Protein AF-A0AAX2FBS2-F1 (afdb_monomer)

Sequence (65 aa):
MRYKDYVVFYGEIGIAGSVKAKEFETEEQSEEVAIKLDWNEDEEEGLKKMFPKLWDMYGEEPIEW

Foldseek 3Di:
DPDQPQKDWDDDPPDPPGIDIDGDNDPVVSVVVDPPCPPDVVPLVVCCVVCVPCCVPDVVPHDDD

Solvent-accessible surface area (backbone atoms only — not comparable to full-atom values): 4412 Å² total; per-residue (Å²): 134,85,83,70,87,45,70,50,78,51,59,61,90,91,52,92,86,54,74,46,78,48,81,32,91,46,68,70,65,39,56,76,69,46,81,80,77,78,84,50,86,89,41,56,70,60,47,38,70,75,37,50,75,56,31,76,70,37,61,87,58,64,85,88,128

Secondary structure (DSSP, 8-state):
-----EEEEEE-TT-TT-EEEEEESSHHHHHHHS------TT-HHHHHHH-HHHHHHHTSSPPP-

Structure (mmCIF, N/CA/C/O backbone):
data_AF-A0AAX2FBS2-F1
#
_entry.id   AF-A0AAX2FBS2-F1
#
loop_
_atom_site.group_PDB
_atom_site.id
_atom_site.type_symbol
_atom_site.label_atom_id
_atom_site.label_alt_id
_atom_site.label_comp_id
_atom_site.label_asym_id
_atom_site.label_entity_id
_atom_site.label_seq_id
_atom_site.pdbx_PDB_ins_code
_atom_site.Cartn_x
_atom_site.Cartn_y
_atom_site.Cartn_z
_atom_site.occupancy
_atom_site.B_iso_or_equiv
_atom_site.auth_seq_id
_atom_site.auth_comp_id
_atom_site.auth_asym_id
_atom_site.auth_atom_id
_atom_site.pdbx_PDB_model_num
ATOM 1 N N . MET A 1 1 ? -29.876 -1.415 20.948 1.00 43.44 1 MET A N 1
ATOM 2 C CA . MET A 1 1 ? -28.931 -2.154 20.084 1.00 43.44 1 MET A CA 1
ATOM 3 C C . MET A 1 1 ? -27.770 -1.232 19.752 1.00 43.44 1 MET A C 1
ATOM 5 O O . MET A 1 1 ? -28.035 -0.170 19.209 1.00 43.44 1 MET A O 1
ATOM 9 N N . ARG A 1 2 ? -26.524 -1.579 20.103 1.00 55.28 2 ARG A N 1
ATOM 10 C CA . ARG A 1 2 ? -25.350 -0.906 19.525 1.00 55.28 2 ARG A CA 1
ATOM 11 C C . ARG A 1 2 ? -24.963 -1.705 18.287 1.00 55.28 2 ARG A C 1
ATOM 13 O O . ARG A 1 2 ? -24.447 -2.807 18.437 1.00 55.28 2 ARG A O 1
ATOM 20 N N . TYR A 1 3 ? -25.338 -1.201 17.116 1.00 49.78 3 TYR A N 1
ATOM 21 C CA . TYR A 1 3 ? -24.880 -1.738 15.841 1.00 49.78 3 TYR A CA 1
ATOM 22 C C . TYR A 1 3 ? -23.351 -1.596 15.803 1.00 49.78 3 TYR A C 1
ATOM 24 O O . TYR A 1 3 ? -22.811 -0.547 16.154 1.00 49.78 3 TYR A O 1
ATOM 32 N N . LYS A 1 4 ? -22.656 -2.706 15.554 1.00 53.66 4 LYS A N 1
ATOM 33 C CA . LYS A 1 4 ? -21.199 -2.767 15.409 1.00 53.66 4 LYS A CA 1
ATOM 34 C C . LYS A 1 4 ? -20.942 -2.784 13.909 1.00 53.66 4 LYS A C 1
ATOM 36 O O . LYS A 1 4 ? -20.951 -3.852 13.314 1.00 53.66 4 LYS A O 1
ATOM 41 N N . ASP A 1 5 ? -20.798 -1.611 13.305 1.00 60.78 5 ASP A N 1
ATOM 42 C CA . ASP A 1 5 ? -20.783 -1.490 11.839 1.00 60.78 5 ASP A CA 1
ATOM 43 C C . ASP A 1 5 ? -19.368 -1.563 11.227 1.00 60.78 5 ASP A C 1
ATOM 45 O O . ASP A 1 5 ? -19.211 -1.421 10.017 1.00 60.78 5 ASP A O 1
ATOM 49 N N . TYR A 1 6 ? -18.330 -1.830 12.032 1.00 60.31 6 TYR A N 1
ATOM 50 C CA . TYR A 1 6 ? -16.933 -1.814 11.582 1.00 60.31 6 TYR A CA 1
ATOM 51 C C . TYR A 1 6 ? -16.335 -3.224 11.548 1.00 60.31 6 TYR A C 1
ATOM 53 O O . TYR A 1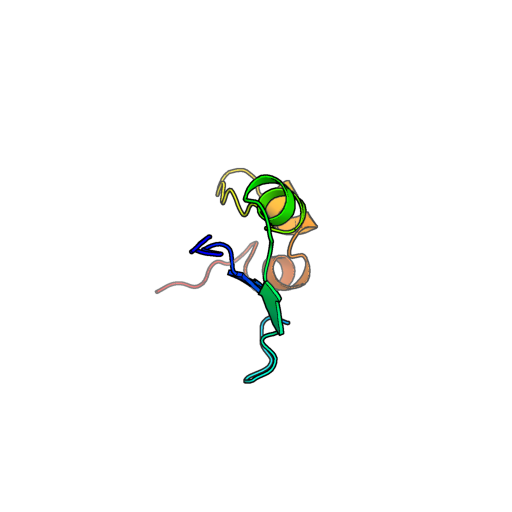 6 ? -15.882 -3.765 12.561 1.00 60.31 6 TYR A O 1
ATOM 61 N N . VAL A 1 7 ? -16.329 -3.820 10.354 1.00 67.69 7 VAL A N 1
ATOM 62 C CA . VAL A 1 7 ? -15.694 -5.114 10.067 1.00 67.69 7 VAL A CA 1
ATOM 63 C C . VAL A 1 7 ? -14.575 -4.890 9.055 1.00 6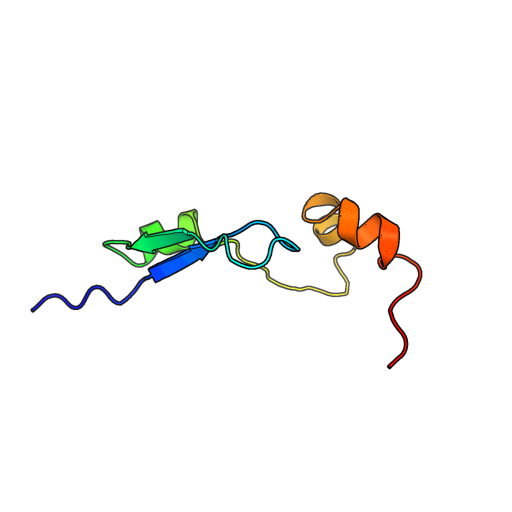7.69 7 VAL A C 1
ATOM 65 O O . VAL A 1 7 ? -14.834 -4.460 7.934 1.00 67.69 7 VAL A O 1
ATOM 68 N N . VAL A 1 8 ? -13.332 -5.192 9.438 1.00 73.06 8 VAL A N 1
ATOM 69 C CA . VAL A 1 8 ? -12.171 -5.111 8.537 1.00 73.06 8 VAL A CA 1
ATOM 70 C C . VAL A 1 8 ? -11.828 -6.506 8.036 1.00 73.06 8 VAL A C 1
ATOM 72 O O . VAL A 1 8 ? -11.641 -7.440 8.823 1.00 73.06 8 VAL A O 1
ATOM 75 N N . PHE A 1 9 ? -11.717 -6.636 6.718 1.00 74.25 9 PHE A N 1
ATOM 76 C CA . PHE A 1 9 ? -11.276 -7.855 6.052 1.00 74.25 9 PHE A CA 1
ATOM 77 C C . PHE A 1 9 ? -9.798 -7.736 5.684 1.00 74.25 9 PHE A C 1
ATOM 79 O O . PHE A 1 9 ? -9.376 -6.733 5.117 1.00 74.25 9 PHE A O 1
ATOM 86 N N . TYR A 1 10 ? -9.010 -8.761 5.992 1.00 75.00 10 TYR A N 1
ATOM 87 C CA . TYR A 1 10 ? -7.586 -8.810 5.669 1.00 75.00 10 TYR A CA 1
ATOM 88 C C . TYR A 1 10 ? -7.184 -10.227 5.255 1.00 75.00 10 TYR A C 1
ATOM 90 O O . TYR A 1 10 ? -7.689 -11.218 5.782 1.00 75.00 10 TYR A O 1
ATOM 98 N N . GLY A 1 11 ? -6.277 -10.341 4.291 1.00 69.19 11 GLY A N 1
ATOM 99 C CA . GLY A 1 11 ? -5.880 -11.622 3.713 1.00 69.19 11 GLY A CA 1
ATOM 100 C C . GLY A 1 11 ? -4.655 -11.481 2.821 1.00 69.19 11 GLY A C 1
ATOM 101 O O . GLY A 1 11 ? -4.276 -10.375 2.441 1.00 69.19 11 GLY A O 1
ATOM 102 N N . GLU A 1 12 ? -4.015 -12.606 2.518 1.00 68.56 12 GLU A N 1
ATOM 103 C CA . GLU A 1 1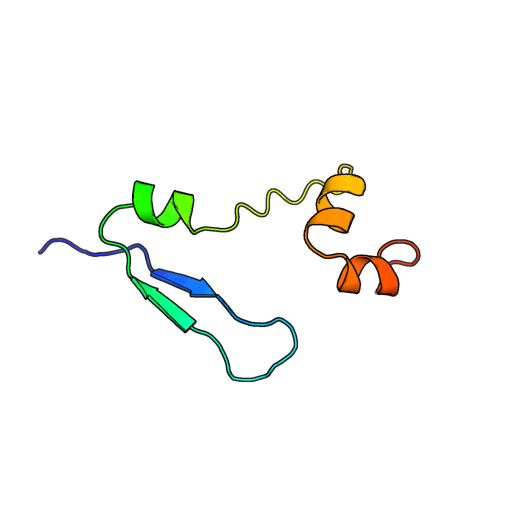2 ? -2.854 -12.634 1.630 1.00 68.56 12 GLU A CA 1
ATOM 104 C C . GLU A 1 12 ? -3.312 -12.547 0.168 1.00 68.56 12 GLU A C 1
ATOM 106 O O . GLU A 1 12 ? -4.117 -13.360 -0.296 1.00 68.56 12 GLU A O 1
ATOM 111 N N . ILE A 1 13 ? -2.809 -11.544 -0.554 1.00 64.12 13 ILE A N 1
ATOM 112 C CA . ILE A 1 13 ? -3.120 -11.332 -1.971 1.00 64.12 13 ILE A CA 1
ATOM 113 C C . ILE A 1 13 ? -2.599 -12.538 -2.769 1.00 64.12 13 ILE A C 1
ATOM 115 O O . ILE A 1 13 ? -1.416 -12.862 -2.702 1.00 64.12 13 ILE A O 1
ATOM 119 N N . GLY A 1 14 ? -3.481 -13.200 -3.527 1.00 60.16 14 GLY A N 1
ATOM 120 C CA . GLY A 1 14 ? -3.133 -14.337 -4.393 1.00 60.16 14 GLY A CA 1
ATOM 121 C C . GLY A 1 14 ? -3.479 -15.727 -3.846 1.00 60.16 14 GLY A C 1
ATOM 122 O O . GLY A 1 14 ? -3.358 -16.703 -4.583 1.00 60.16 14 GLY A O 1
ATOM 123 N N . ILE A 1 15 ? -3.974 -15.842 -2.605 1.00 58.91 15 ILE A N 1
ATOM 124 C CA . ILE A 1 15 ? -4.478 -17.114 -2.060 1.00 58.91 15 ILE A CA 1
ATOM 125 C C . ILE A 1 15 ? -6.009 -17.099 -2.063 1.00 58.91 15 ILE A C 1
ATOM 127 O O . ILE A 1 15 ? -6.646 -16.449 -1.231 1.00 58.91 15 ILE A O 1
ATOM 131 N N . ALA A 1 16 ? -6.618 -17.841 -2.989 1.00 54.84 16 ALA A N 1
ATOM 132 C CA . ALA A 1 16 ? -8.067 -18.004 -3.021 1.00 54.84 16 ALA A CA 1
ATOM 133 C C . ALA A 1 16 ? -8.557 -18.674 -1.721 1.00 54.84 16 ALA A C 1
ATOM 135 O O . ALA A 1 16 ? -8.257 -19.838 -1.462 1.00 54.84 16 ALA A O 1
ATOM 136 N N . GLY A 1 17 ? -9.317 -17.932 -0.907 1.00 58.19 17 GLY A N 1
ATOM 137 C CA . GLY A 1 17 ? -10.068 -18.474 0.233 1.00 58.19 17 GLY A CA 1
ATOM 138 C C . GLY A 1 17 ? -9.554 -18.141 1.638 1.00 58.19 17 GLY A C 1
ATOM 139 O O . GLY A 1 17 ? -10.178 -18.579 2.601 1.00 58.19 17 GLY A O 1
ATOM 140 N N . SER A 1 18 ? -8.479 -17.359 1.798 1.00 55.94 18 SER A N 1
ATOM 141 C CA . SER A 1 18 ? -7.951 -16.994 3.126 1.00 55.94 18 SER A CA 1
ATOM 142 C C . SER A 1 18 ? -8.199 -15.516 3.450 1.00 55.94 18 SER A C 1
ATOM 144 O O . SER A 1 18 ? -7.280 -14.700 3.480 1.00 55.94 18 SER A O 1
ATOM 146 N N . VAL A 1 19 ? -9.470 -15.162 3.665 1.00 61.12 19 VAL A N 1
ATOM 147 C CA . VAL A 1 19 ? -9.874 -13.828 4.138 1.00 61.12 19 VAL A CA 1
ATOM 148 C C . VAL A 1 19 ? -10.250 -13.937 5.610 1.00 61.12 19 VAL A C 1
ATOM 150 O O . VAL A 1 19 ? -11.149 -14.691 5.981 1.00 61.12 19 VAL A O 1
ATOM 153 N N . LYS A 1 20 ? -9.541 -13.203 6.465 1.00 71.94 20 LYS A N 1
ATOM 154 C CA . LYS A 1 20 ? -9.846 -13.071 7.889 1.00 71.94 20 LYS A CA 1
ATOM 155 C C . LYS A 1 20 ? -10.686 -11.818 8.094 1.00 71.94 20 LYS A C 1
ATOM 157 O O . LYS A 1 20 ? -10.431 -10.789 7.475 1.00 71.94 20 LYS A O 1
ATOM 162 N N . ALA A 1 21 ? -11.673 -11.912 8.974 1.00 73.44 21 ALA A N 1
ATOM 163 C CA . ALA A 1 21 ? -12.481 -10.780 9.397 1.00 73.44 21 ALA A CA 1
ATOM 164 C C . ALA A 1 21 ? -12.135 -10.438 10.847 1.00 73.44 21 ALA A C 1
ATOM 166 O O . ALA A 1 21 ? -12.010 -11.330 11.692 1.00 73.44 21 ALA A O 1
ATOM 167 N N . LYS A 1 22 ? -11.966 -9.150 11.131 1.00 76.50 22 LYS A N 1
ATOM 168 C CA . LYS A 1 22 ? -11.836 -8.624 12.487 1.00 76.50 22 LYS A CA 1
ATOM 169 C C . LYS A 1 22 ? -12.968 -7.631 12.711 1.00 76.50 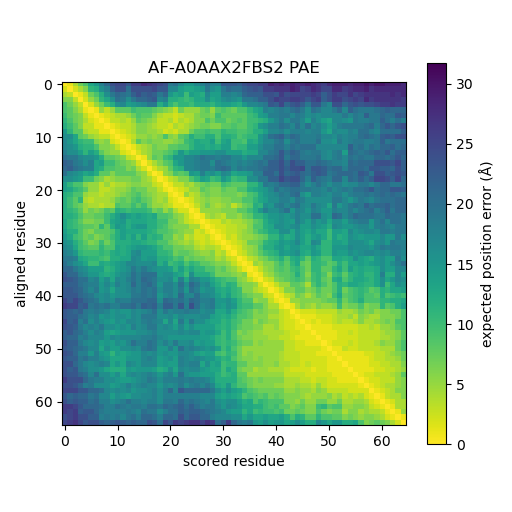22 LYS A C 1
ATOM 171 O O . LYS A 1 22 ? -13.098 -6.658 11.972 1.00 76.50 22 LYS A O 1
ATOM 176 N N . GLU A 1 23 ? -13.788 -7.909 13.715 1.00 77.31 23 GLU A N 1
ATOM 177 C CA . GLU A 1 23 ? -14.854 -7.015 14.160 1.00 77.31 23 GLU A CA 1
ATOM 178 C C . GLU A 1 23 ? -14.284 -6.027 15.176 1.00 77.31 23 GLU A C 1
ATOM 180 O O . GLU A 1 23 ? -13.550 -6.421 16.090 1.00 77.31 23 GLU A O 1
ATOM 185 N N . PHE A 1 24 ? -14.621 -4.751 15.015 1.00 71.62 24 PHE A N 1
ATOM 186 C CA . PHE A 1 24 ? -14.169 -3.685 15.897 1.00 71.62 24 PHE A CA 1
ATOM 187 C C . PHE A 1 24 ? -15.331 -3.065 16.652 1.00 71.62 24 PHE A C 1
ATOM 189 O O . PHE A 1 24 ? -16.468 -2.989 16.180 1.00 71.62 24 PHE A O 1
ATOM 196 N N . GLU A 1 25 ? -15.039 -2.632 17.877 1.00 69.56 25 GLU A N 1
ATOM 197 C CA . GLU A 1 25 ? -16.048 -2.045 18.740 1.00 69.56 25 GLU A CA 1
ATO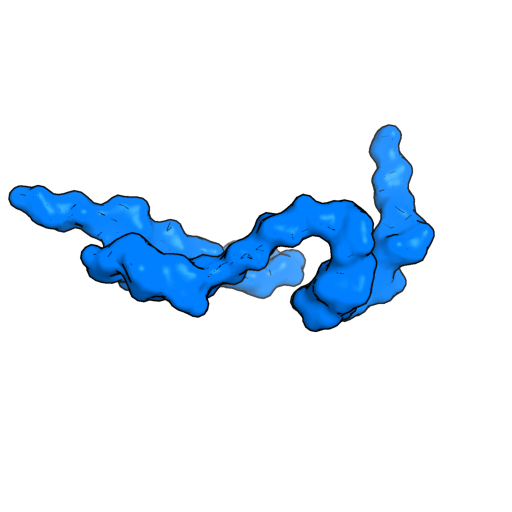M 198 C C . GLU A 1 25 ? -16.287 -0.558 18.487 1.00 69.56 25 GLU A C 1
ATOM 200 O O . GLU A 1 25 ? -17.389 -0.083 18.783 1.00 69.56 25 GLU A O 1
ATOM 205 N N . THR A 1 26 ? -15.278 0.131 17.961 1.00 70.06 26 THR A N 1
ATOM 206 C CA . THR A 1 26 ? -15.254 1.562 17.664 1.00 70.06 26 THR A CA 1
ATOM 207 C C . THR A 1 26 ? -14.545 1.808 16.333 1.00 70.06 26 THR A C 1
ATOM 209 O O . THR A 1 26 ? -13.662 1.046 15.939 1.00 70.06 26 THR A O 1
ATOM 212 N N . GLU A 1 27 ? -14.929 2.891 15.660 1.00 68.00 27 GLU A N 1
ATOM 213 C CA . GLU A 1 27 ? -14.310 3.344 14.409 1.00 68.00 27 GLU A CA 1
ATOM 214 C C . GLU A 1 27 ? -12.803 3.582 14.576 1.00 68.00 27 GLU A C 1
ATOM 216 O O . GLU A 1 27 ? -12.018 3.058 13.797 1.00 68.00 27 GLU A O 1
ATOM 221 N N . GLU A 1 28 ? -12.396 4.249 15.659 1.00 70.50 28 GLU A N 1
ATOM 222 C CA . GLU A 1 28 ? -10.990 4.557 15.973 1.00 70.50 28 GLU A CA 1
ATOM 223 C C . GLU A 1 28 ? -10.099 3.300 16.009 1.00 70.50 28 GLU A C 1
ATOM 225 O O . GLU A 1 28 ? -9.020 3.279 15.425 1.00 70.50 28 GLU A O 1
ATOM 230 N N . GLN A 1 29 ? -10.583 2.200 16.602 1.00 65.75 29 GLN A N 1
ATOM 231 C CA . GLN A 1 29 ? -9.840 0.932 16.615 1.00 65.75 29 GLN A CA 1
ATOM 232 C C . GLN A 1 29 ? -9.770 0.275 15.235 1.00 65.75 29 GLN A C 1
ATOM 234 O O . GLN A 1 29 ? -8.814 -0.442 14.936 1.00 65.75 29 GLN A O 1
ATOM 239 N N . SER A 1 30 ? -10.794 0.481 14.404 1.00 65.56 30 SER A N 1
ATOM 240 C CA . SER A 1 30 ? -10.767 0.011 13.024 1.00 65.56 30 SER A CA 1
ATOM 241 C C . SER A 1 30 ? -9.798 0.831 12.179 1.00 65.56 30 SER A C 1
ATOM 243 O O . SER A 1 30 ? -9.133 0.244 11.340 1.00 65.56 30 SER A O 1
ATOM 245 N N . GLU A 1 31 ? -9.637 2.133 12.437 1.00 66.69 31 GLU A N 1
ATOM 246 C CA . GLU A 1 31 ? -8.695 2.993 11.714 1.00 66.69 31 GLU A CA 1
ATOM 247 C C . GLU A 1 31 ? -7.227 2.650 11.992 1.00 66.69 31 GLU A C 1
ATOM 249 O O . GLU A 1 31 ? -6.405 2.760 11.088 1.00 66.69 31 GLU A O 1
ATOM 254 N N . GLU A 1 32 ? -6.891 2.207 13.208 1.00 67.75 32 GLU A N 1
ATOM 255 C CA . GLU A 1 32 ? -5.528 1.761 13.543 1.00 67.75 32 GLU A CA 1
ATOM 256 C C . GLU A 1 32 ? -5.116 0.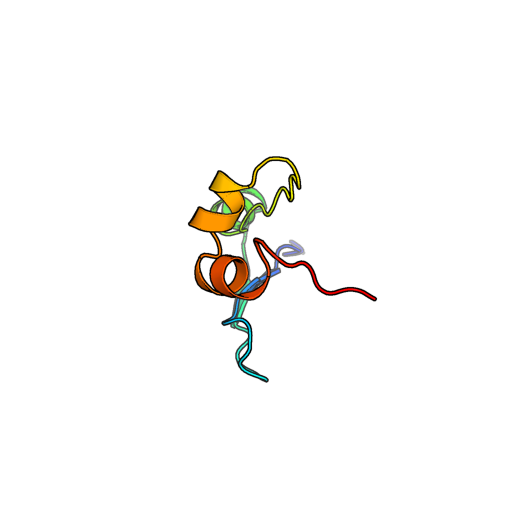483 12.794 1.00 67.75 32 GLU A C 1
ATOM 258 O O . GLU A 1 32 ? -3.932 0.261 12.536 1.00 67.75 32 GLU A O 1
ATOM 263 N N . VAL A 1 33 ? -6.083 -0.379 12.466 1.00 65.56 33 VAL A N 1
ATOM 264 C CA . VAL A 1 33 ? -5.840 -1.667 11.789 1.00 65.56 33 VAL A CA 1
ATOM 265 C C . VAL A 1 33 ? -6.184 -1.606 10.301 1.00 65.56 33 VAL A C 1
ATOM 267 O O . VAL A 1 33 ? -5.689 -2.415 9.513 1.00 65.56 33 VAL A O 1
ATOM 270 N N . ALA A 1 34 ? -7.018 -0.651 9.898 1.00 67.06 34 ALA A N 1
ATOM 271 C CA . ALA A 1 34 ? -7.319 -0.377 8.511 1.00 67.06 34 ALA A CA 1
ATOM 272 C C . ALA A 1 34 ? -6.047 0.128 7.843 1.00 67.06 34 ALA A C 1
ATOM 274 O O . ALA A 1 34 ? -5.516 1.193 8.155 1.00 67.06 34 ALA A O 1
ATOM 275 N N . ILE A 1 35 ? -5.562 -0.653 6.886 1.00 67.44 35 ILE A N 1
ATOM 276 C CA . ILE A 1 35 ? -4.517 -0.192 5.988 1.00 67.44 35 ILE A CA 1
ATOM 277 C C . ILE A 1 35 ? -5.145 0.942 5.168 1.00 67.44 35 ILE A C 1
ATOM 279 O O . ILE A 1 35 ? -5.956 0.686 4.277 1.00 67.44 35 ILE A O 1
ATOM 283 N N . LYS A 1 36 ? -4.816 2.194 5.508 1.00 65.06 36 LYS A N 1
ATOM 284 C CA . LYS A 1 36 ? -5.152 3.371 4.699 1.00 65.06 36 LYS A CA 1
ATOM 285 C C . LYS A 1 36 ? -4.331 3.289 3.419 1.00 65.06 36 LYS A C 1
ATOM 287 O O . LYS A 1 36 ? -3.169 3.677 3.381 1.00 65.06 36 LYS A O 1
ATOM 292 N N . LEU A 1 37 ? -4.927 2.689 2.396 1.00 63.66 37 LEU A N 1
ATOM 293 C CA . LEU A 1 37 ? -4.395 2.696 1.043 1.00 63.66 37 LEU A CA 1
ATOM 294 C C . LEU A 1 37 ? -4.856 3.987 0.368 1.00 63.66 37 LEU A C 1
ATOM 296 O O . LEU A 1 37 ? -5.759 3.972 -0.469 1.00 63.66 37 LEU A O 1
ATOM 300 N N . ASP A 1 38 ? -4.264 5.106 0.782 1.00 62.22 38 ASP A N 1
ATOM 301 C CA . ASP A 1 38 ? -4.361 6.364 0.046 1.00 62.22 38 ASP A CA 1
ATOM 302 C C . ASP A 1 38 ? -3.497 6.206 -1.207 1.00 62.22 38 ASP A C 1
ATOM 304 O O . ASP A 1 38 ? -2.318 6.549 -1.234 1.00 62.22 38 ASP A O 1
ATOM 308 N N . TRP A 1 39 ? -4.069 5.547 -2.215 1.00 65.88 39 TRP A N 1
ATOM 309 C CA . TRP A 1 39 ? -3.422 5.305 -3.496 1.00 65.88 39 TRP A CA 1
ATOM 310 C C . TRP A 1 39 ? -3.130 6.644 -4.167 1.00 65.88 39 TRP A C 1
ATOM 312 O O . TRP A 1 39 ? -4.009 7.255 -4.774 1.00 65.88 39 TRP A O 1
ATOM 322 N N . ASN A 1 40 ? -1.889 7.089 -4.038 1.00 67.69 40 ASN A N 1
ATOM 323 C CA . ASN A 1 40 ? -1.351 8.209 -4.777 1.00 67.69 40 ASN A CA 1
ATOM 324 C C . ASN A 1 40 ? -0.413 7.645 -5.847 1.00 67.69 40 ASN A C 1
ATOM 326 O O . ASN A 1 40 ? 0.644 7.110 -5.517 1.00 67.69 40 ASN A O 1
ATOM 330 N N . GLU A 1 41 ? -0.827 7.715 -7.113 1.00 65.19 41 GLU A N 1
ATOM 331 C CA . GLU A 1 41 ? -0.041 7.234 -8.261 1.00 65.19 41 GLU A CA 1
ATOM 332 C C . GLU A 1 41 ? 1.337 7.910 -8.315 1.00 65.19 41 GLU A C 1
ATOM 334 O O . GLU A 1 41 ? 2.328 7.267 -8.644 1.00 65.19 41 GLU A O 1
ATOM 339 N N . ASP A 1 42 ? 1.417 9.163 -7.861 1.00 68.94 42 ASP A N 1
ATOM 340 C CA . ASP A 1 42 ? 2.658 9.933 -7.781 1.00 68.94 42 ASP A CA 1
ATOM 341 C C . ASP A 1 42 ? 3.568 9.535 -6.589 1.00 68.94 42 ASP A C 1
ATOM 343 O O . ASP A 1 42 ? 4.673 10.064 -6.450 1.00 68.94 42 ASP A O 1
ATOM 347 N N . GLU A 1 43 ? 3.140 8.629 -5.695 1.00 81.25 43 GLU A N 1
ATOM 348 C CA . GLU A 1 43 ? 3.909 8.172 -4.521 1.00 81.25 43 GLU A CA 1
ATOM 349 C C . GLU A 1 43 ? 4.541 6.781 -4.732 1.00 81.25 43 GLU A C 1
ATOM 351 O O . GLU A 1 43 ? 4.366 5.846 -3.942 1.00 81.25 43 GLU A O 1
ATOM 356 N N . GLU A 1 44 ? 5.330 6.654 -5.800 1.00 75.69 44 GLU A N 1
ATOM 357 C CA . GLU A 1 44 ? 6.023 5.419 -6.203 1.00 75.69 44 GLU A CA 1
ATOM 358 C C . GLU A 1 44 ? 6.803 4.751 -5.055 1.00 75.69 44 GLU A C 1
ATOM 360 O O . GLU A 1 44 ? 6.698 3.547 -4.816 1.00 75.69 44 GLU A O 1
ATOM 365 N N . GLU A 1 45 ? 7.549 5.536 -4.273 1.00 78.50 45 GLU A N 1
ATOM 366 C CA . GLU A 1 45 ? 8.364 5.035 -3.157 1.00 78.50 45 GLU A CA 1
ATOM 367 C C . GLU A 1 45 ? 7.512 4.456 -2.013 1.00 78.50 45 GLU A C 1
ATOM 369 O O . GLU A 1 45 ? 7.893 3.465 -1.374 1.00 78.50 45 GLU A O 1
ATOM 374 N N . GLY A 1 46 ? 6.338 5.044 -1.764 1.00 78.44 46 GLY A N 1
ATOM 375 C CA . GLY A 1 46 ? 5.374 4.548 -0.784 1.00 78.44 46 GLY A CA 1
ATOM 376 C C . GLY A 1 46 ? 4.788 3.208 -1.221 1.00 78.44 46 GLY A C 1
ATOM 377 O O . GLY A 1 46 ? 4.776 2.245 -0.445 1.00 78.44 46 GLY A O 1
ATOM 378 N N . LEU A 1 47 ? 4.394 3.115 -2.492 1.00 76.56 47 LEU A N 1
ATOM 379 C CA . LEU A 1 47 ? 3.857 1.895 -3.095 1.00 76.56 47 LEU A CA 1
ATOM 380 C C . LEU A 1 47 ? 4.892 0.771 -3.142 1.00 76.56 47 LEU A C 1
ATOM 382 O O . LEU A 1 47 ? 4.596 -0.355 -2.735 1.00 76.56 47 LEU A O 1
ATOM 386 N N . LYS A 1 48 ? 6.131 1.077 -3.530 1.00 82.50 48 LYS A N 1
ATOM 387 C CA . LYS A 1 48 ? 7.252 0.130 -3.527 1.00 82.50 48 LYS A CA 1
ATOM 388 C C . LYS A 1 48 ? 7.538 -0.427 -2.134 1.00 82.50 48 LYS A C 1
ATOM 390 O O . LYS A 1 48 ? 7.821 -1.617 -1.988 1.00 82.50 48 LYS A O 1
ATOM 395 N N . LYS A 1 49 ? 7.435 0.407 -1.094 1.00 82.44 49 LYS A N 1
ATOM 396 C CA . LYS A 1 49 ? 7.636 -0.012 0.301 1.00 82.44 49 LYS A CA 1
ATOM 397 C C . LYS A 1 49 ? 6.477 -0.853 0.838 1.00 82.44 49 LYS A C 1
ATOM 399 O O . LYS A 1 49 ? 6.724 -1.802 1.582 1.00 82.44 49 LYS A O 1
ATOM 404 N N . MET A 1 50 ? 5.236 -0.516 0.488 1.00 80.81 50 MET A N 1
ATOM 405 C CA . MET A 1 50 ? 4.051 -1.257 0.936 1.00 80.81 50 MET A CA 1
ATOM 406 C C . MET A 1 50 ? 3.875 -2.584 0.189 1.00 80.81 50 MET A C 1
ATOM 408 O O . MET A 1 50 ? 3.508 -3.588 0.800 1.00 80.81 50 MET A O 1
ATOM 412 N N . PHE A 1 51 ? 4.192 -2.617 -1.106 1.00 84.12 51 PHE A N 1
ATOM 413 C CA . PHE A 1 51 ? 3.950 -3.763 -1.980 1.00 84.12 51 PHE A CA 1
ATOM 414 C C . PHE A 1 51 ? 5.166 -4.118 -2.854 1.00 84.12 51 PHE A C 1
ATOM 416 O O . PHE A 1 51 ? 5.061 -4.146 -4.082 1.00 84.12 51 PHE A O 1
ATOM 423 N N . PRO A 1 52 ? 6.313 -4.491 -2.257 1.00 84.75 52 PRO A N 1
ATOM 424 C CA . PRO A 1 52 ? 7.558 -4.706 -2.999 1.00 84.75 52 PRO A CA 1
ATOM 425 C C . PRO A 1 52 ? 7.445 -5.790 -4.079 1.00 84.75 52 PRO A C 1
ATOM 427 O O . PRO A 1 52 ? 8.027 -5.654 -5.147 1.00 84.75 52 PRO A O 1
ATOM 430 N N . LYS A 1 53 ? 6.656 -6.847 -3.838 1.00 82.38 53 LYS A N 1
ATOM 431 C CA . LYS A 1 53 ? 6.438 -7.928 -4.818 1.00 82.38 53 LYS A CA 1
ATOM 432 C C . LYS A 1 53 ? 5.569 -7.514 -6.010 1.00 82.38 53 LYS A C 1
ATOM 434 O O . LYS A 1 53 ? 5.746 -8.053 -7.093 1.00 82.38 53 LYS A O 1
ATOM 439 N N . LEU A 1 54 ? 4.597 -6.623 -5.800 1.00 81.56 54 LEU A N 1
ATOM 440 C CA . LEU A 1 54 ? 3.762 -6.096 -6.886 1.00 81.56 54 LEU A CA 1
ATOM 441 C C . LEU A 1 54 ? 4.551 -5.074 -7.702 1.00 81.56 54 LEU A C 1
ATOM 443 O O . LEU A 1 54 ? 4.490 -5.112 -8.925 1.00 81.56 54 LEU A O 1
ATOM 447 N N . TRP A 1 55 ? 5.335 -4.225 -7.030 1.00 86.06 55 TRP A N 1
ATOM 448 C CA . TRP A 1 55 ? 6.221 -3.264 -7.682 1.00 86.06 55 TRP A CA 1
ATOM 449 C C . TRP A 1 55 ? 7.266 -3.944 -8.574 1.00 86.06 55 TRP A C 1
ATOM 451 O O . TRP A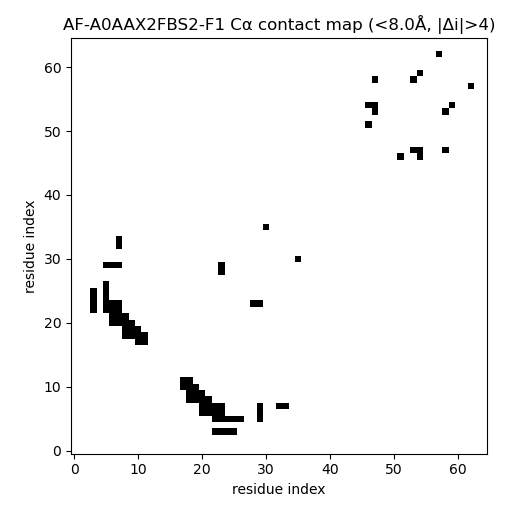 1 55 ? 7.484 -3.514 -9.696 1.00 86.06 55 TRP A O 1
ATOM 461 N N . ASP A 1 56 ? 7.868 -5.042 -8.111 1.00 85.88 56 ASP A N 1
ATOM 462 C CA . ASP A 1 56 ? 8.833 -5.827 -8.900 1.00 85.88 56 ASP A CA 1
ATOM 463 C C . ASP A 1 56 ? 8.244 -6.356 -10.221 1.00 85.88 56 ASP A C 1
ATOM 465 O O . ASP A 1 56 ? 8.958 -6.500 -11.207 1.00 85.88 56 ASP A O 1
ATOM 469 N N . MET A 1 57 ? 6.934 -6.616 -10.251 1.00 85.44 57 MET A N 1
ATOM 470 C CA . MET A 1 57 ? 6.260 -7.231 -11.395 1.00 85.44 57 MET A CA 1
ATOM 471 C C . MET A 1 57 ? 5.568 -6.222 -12.321 1.00 85.44 57 MET A C 1
ATOM 473 O O . MET A 1 57 ? 5.495 -6.476 -13.518 1.00 85.44 57 MET A O 1
ATOM 477 N N . TYR A 1 58 ? 5.051 -5.113 -11.779 1.00 82.44 58 TYR A N 1
ATOM 478 C CA . TYR A 1 58 ? 4.218 -4.144 -12.513 1.00 82.44 58 TYR A CA 1
ATOM 479 C C . TYR A 1 58 ? 4.550 -2.672 -12.228 1.00 82.44 58 TYR A C 1
ATOM 481 O O . TY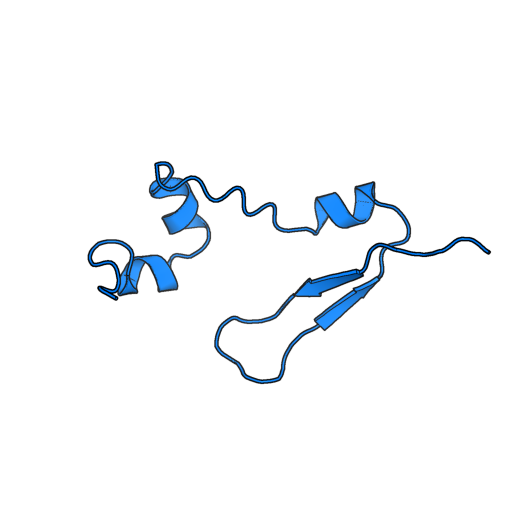R A 1 58 ? 3.858 -1.792 -12.728 1.00 82.44 58 TYR A O 1
ATOM 489 N N . GLY A 1 59 ? 5.546 -2.387 -11.384 1.00 79.56 59 GLY A N 1
ATOM 490 C CA . GLY A 1 59 ? 5.896 -1.016 -11.000 1.00 79.56 59 GLY A CA 1
ATOM 491 C C . GLY A 1 59 ? 6.531 -0.218 -12.138 1.00 79.56 59 GLY A C 1
ATOM 492 O O . GLY A 1 59 ? 6.252 0.964 -12.272 1.00 79.56 59 GLY A O 1
ATOM 493 N N . GLU A 1 60 ? 7.345 -0.871 -12.972 1.00 80.56 60 GLU A N 1
ATOM 494 C CA . GLU A 1 60 ? 8.010 -0.236 -14.124 1.00 80.56 60 GLU A CA 1
ATOM 495 C C . GLU A 1 60 ? 7.217 -0.420 -15.429 1.00 80.56 60 GLU A C 1
ATOM 497 O O . GLU A 1 60 ? 7.160 0.480 -16.264 1.00 80.56 60 GLU A O 1
ATOM 502 N N . GLU A 1 61 ? 6.594 -1.590 -15.609 1.00 82.44 61 GLU A N 1
ATOM 503 C CA . GLU A 1 61 ? 5.789 -1.927 -16.788 1.00 82.44 61 GLU A CA 1
ATOM 504 C C . GLU A 1 61 ? 4.341 -2.209 -16.355 1.00 82.44 61 GLU A C 1
ATOM 506 O O . GLU A 1 61 ? 4.009 -3.341 -15.978 1.00 82.44 61 GLU A O 1
ATOM 511 N N . PRO A 1 62 ? 3.466 -1.184 -16.361 1.00 76.12 62 PRO A N 1
ATOM 512 C CA . PRO A 1 62 ? 2.064 -1.367 -16.022 1.00 76.12 62 PRO A CA 1
ATOM 513 C C . PRO A 1 62 ? 1.362 -2.268 -17.045 1.00 76.12 62 PRO A C 1
ATOM 515 O O . PRO A 1 62 ? 1.719 -2.329 -18.220 1.00 76.12 62 PRO A O 1
ATOM 518 N N . ILE A 1 63 ? 0.330 -2.982 -16.591 1.00 79.50 63 ILE A N 1
ATOM 519 C CA . ILE A 1 63 ? -0.452 -3.878 -17.449 1.00 79.50 63 ILE A CA 1
ATOM 520 C C . ILE A 1 63 ? -1.258 -3.038 -18.442 1.00 79.50 63 ILE A C 1
ATOM 522 O O . ILE A 1 63 ? -2.160 -2.305 -18.035 1.00 79.50 63 ILE A O 1
ATOM 526 N N . GLU A 1 64 ? -0.975 -3.186 -19.734 1.00 77.25 64 GLU A N 1
ATOM 527 C CA . GLU A 1 64 ? -1.785 -2.578 -20.790 1.00 77.25 64 GLU A CA 1
ATOM 528 C C . GLU A 1 64 ? -3.123 -3.327 -20.926 1.00 77.25 64 GLU A C 1
ATOM 530 O O . GLU A 1 64 ? -3.147 -4.554 -21.066 1.00 77.25 64 GLU A O 1
ATOM 535 N N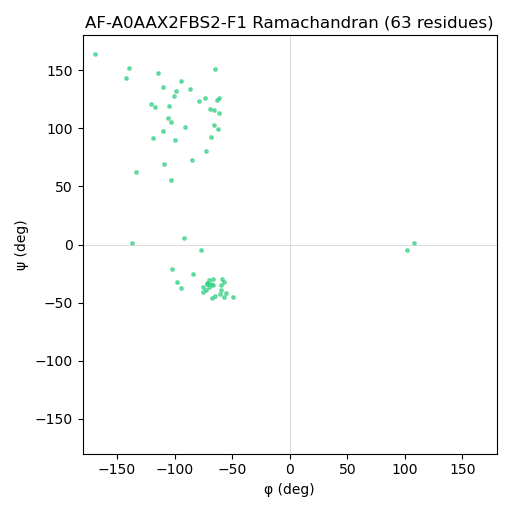 . TRP A 1 65 ? -4.233 -2.587 -20.848 1.00 67.56 65 TRP A N 1
ATOM 536 C CA . TRP A 1 65 ? -5.611 -3.084 -20.967 1.00 67.56 65 TRP A CA 1
ATOM 537 C C . TRP A 1 65 ? -6.277 -2.603 -22.255 1.00 67.56 65 TRP A C 1
ATOM 539 O O . TRP A 1 65 ? -6.119 -1.408 -22.592 1.00 67.56 65 TRP A O 1
#

Mean predicted aligned error: 12.57 Å

Radius of gyration: 15.62 Å; Cα contacts (8 Å, |Δi|>4): 45; chains: 1; bounding box: 38×28×41 Å

pLDDT: mean 70.61, std 9.62, range [43.44, 86.06]

Nearest PDB structures (foldseek):
  8s0f-assembly1_E  TM=3.992E-01  e=7.184E+00  Homo sapiens